Protein AF-A0ABD5T0I8-F1 (afdb_monomer_lite)

Organism: NCBI:txid1526114

Radius of gyration: 20.48 Å; chains: 1; bounding box: 63×54×48 Å

Structure (mmCIF, N/CA/C/O backbone):
data_AF-A0ABD5T0I8-F1
#
_entry.id   AF-A0ABD5T0I8-F1
#
loop_
_atom_site.group_PDB
_atom_site.id
_atom_site.type_symbol
_atom_site.label_atom_id
_atom_site.label_alt_id
_atom_site.label_comp_id
_atom_site.label_asym_id
_atom_site.label_entity_id
_atom_site.label_seq_id
_atom_site.pdbx_PDB_ins_code
_atom_site.Cartn_x
_atom_site.Cartn_y
_atom_site.Cartn_z
_atom_site.occupancy
_atom_site.B_iso_or_equiv
_atom_site.auth_seq_id
_atom_site.auth_comp_id
_atom_site.auth_asym_id
_atom_site.auth_atom_id
_atom_site.pdbx_PDB_model_num
ATOM 1 N N . MET A 1 1 ? -43.341 36.971 17.479 1.00 42.66 1 MET A N 1
ATOM 2 C CA . MET A 1 1 ? -42.960 37.755 16.291 1.00 42.66 1 MET A CA 1
ATOM 3 C C . MET A 1 1 ? -41.519 37.384 15.977 1.00 42.66 1 MET A C 1
ATOM 5 O O . MET A 1 1 ? -40.641 37.817 16.701 1.00 42.66 1 MET A O 1
ATOM 9 N N . THR A 1 2 ? -41.365 36.463 15.015 1.00 49.91 2 THR A N 1
ATOM 10 C CA . THR A 1 2 ? -40.140 36.030 14.299 1.00 49.91 2 THR A CA 1
ATOM 11 C C . THR A 1 2 ? -38.860 35.771 15.100 1.00 49.91 2 THR A C 1
ATOM 13 O O . THR A 1 2 ? -38.079 36.686 15.334 1.00 49.91 2 THR A O 1
ATOM 16 N N . ASP A 1 3 ? -38.606 34.491 15.381 1.00 51.56 3 ASP A N 1
ATOM 17 C CA . ASP A 1 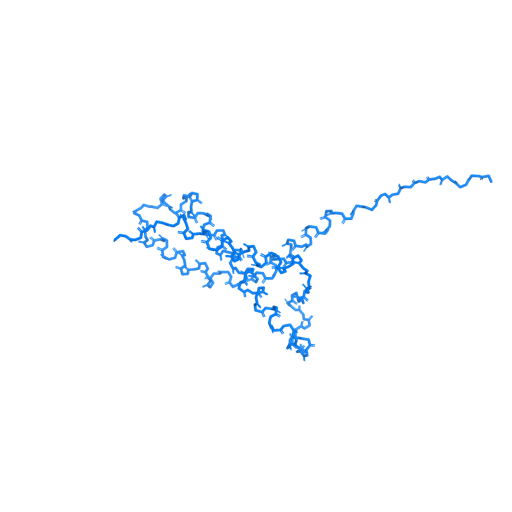3 ? -37.249 33.931 15.342 1.00 51.56 3 ASP A CA 1
ATOM 18 C C . ASP A 1 3 ? -36.945 33.638 13.856 1.00 51.56 3 ASP A C 1
ATOM 20 O O . ASP A 1 3 ? -37.767 32.968 13.216 1.00 51.56 3 ASP A O 1
ATOM 24 N N . PRO A 1 4 ? -35.893 34.210 13.244 1.00 62.50 4 PRO A N 1
ATOM 25 C CA . PRO A 1 4 ? -35.567 33.947 11.856 1.00 62.50 4 PRO A CA 1
ATOM 26 C C . PRO A 1 4 ? -34.798 32.632 11.706 1.00 62.50 4 PRO A C 1
ATOM 28 O O . PRO A 1 4 ? -34.055 32.172 12.567 1.00 62.50 4 PRO A O 1
ATOM 31 N N . ASP A 1 5 ? -35.041 32.067 10.543 1.00 56.22 5 ASP A N 1
ATOM 32 C CA . ASP A 1 5 ? -34.750 30.734 10.072 1.00 56.22 5 ASP A CA 1
ATOM 33 C C . ASP A 1 5 ? -33.262 30.483 9.750 1.00 56.22 5 ASP A C 1
ATOM 35 O O . ASP A 1 5 ? -32.477 31.394 9.483 1.00 56.22 5 ASP A O 1
ATOM 39 N N . THR A 1 6 ? -32.967 29.196 9.573 1.00 51.19 6 THR A N 1
ATOM 40 C CA . THR A 1 6 ? -32.041 28.621 8.583 1.00 51.19 6 THR A CA 1
ATOM 41 C C . THR A 1 6 ? -30.513 28.639 8.759 1.00 51.19 6 THR A C 1
ATOM 43 O O . THR A 1 6 ? -29.799 29.601 8.495 1.00 51.19 6 THR A O 1
ATOM 46 N N . SER A 1 7 ? -30.030 27.397 8.890 1.00 53.19 7 SER A N 1
ATOM 47 C CA . SER A 1 7 ? -28.972 26.765 8.084 1.00 53.19 7 SER A CA 1
ATOM 48 C C . SER A 1 7 ? -27.508 27.104 8.373 1.00 53.19 7 SER A C 1
ATOM 50 O O . SER A 1 7 ? -26.920 28.016 7.803 1.00 53.19 7 SER A O 1
ATOM 52 N N . THR A 1 8 ? -26.850 26.196 9.094 1.00 48.84 8 THR A N 1
ATOM 53 C CA . THR A 1 8 ? -25.471 25.815 8.776 1.00 48.84 8 THR A CA 1
ATOM 54 C C . THR A 1 8 ? -25.432 24.309 8.530 1.00 48.84 8 THR A C 1
ATOM 56 O O . THR A 1 8 ? -25.601 23.476 9.414 1.00 48.84 8 THR A O 1
ATOM 59 N N . VAL A 1 9 ? -25.319 23.973 7.249 1.00 57.00 9 VAL A N 1
ATOM 60 C CA . VAL A 1 9 ? -25.164 22.621 6.705 1.00 57.00 9 VAL A CA 1
ATOM 61 C C . VAL A 1 9 ? -23.965 21.930 7.377 1.00 57.00 9 VAL A C 1
ATOM 63 O O . VAL A 1 9 ? -22.915 22.566 7.493 1.00 57.00 9 VAL A O 1
ATOM 66 N N . PRO A 1 10 ? -24.050 20.652 7.797 1.00 48.38 10 PRO A N 1
ATOM 67 C CA . PRO A 1 10 ? -22.878 19.952 8.303 1.00 48.38 10 PRO A CA 1
ATOM 68 C C . PRO A 1 10 ? -21.909 19.673 7.144 1.00 48.38 10 PRO A C 1
ATOM 70 O O . PRO A 1 10 ? -22.201 18.869 6.258 1.00 48.38 10 PRO A O 1
ATOM 73 N N . ASP A 1 11 ? -20.732 20.305 7.163 1.00 51.69 11 ASP A N 1
ATOM 74 C CA . ASP A 1 11 ? -19.583 19.959 6.310 1.00 51.69 11 ASP A CA 1
ATOM 75 C C . ASP A 1 11 ? -18.948 18.641 6.803 1.00 51.69 11 ASP A C 1
ATOM 77 O O . ASP A 1 11 ? -17.852 18.595 7.354 1.00 51.69 11 ASP A O 1
ATOM 81 N N . GLY A 1 12 ? -19.710 17.547 6.715 1.00 52.94 12 GLY A N 1
ATOM 82 C CA . GLY A 1 12 ? -19.379 16.257 7.331 1.00 52.94 12 GLY A CA 1
ATOM 83 C C . GLY A 1 12 ? -18.606 15.282 6.438 1.00 52.94 12 GLY A C 1
ATOM 84 O O . GLY A 1 12 ? -18.243 14.202 6.891 1.00 52.94 12 GLY A O 1
ATOM 85 N N . SER A 1 13 ? -18.357 15.616 5.166 1.00 59.28 13 SER A N 1
ATOM 86 C CA . SER A 1 13 ? -17.833 14.640 4.189 1.00 59.28 13 SER A CA 1
ATOM 87 C C . SER A 1 13 ? -16.324 14.738 3.932 1.00 59.28 13 SER A C 1
ATOM 89 O O . SER A 1 13 ? -15.679 13.714 3.708 1.00 59.28 13 SER A O 1
ATOM 91 N N . ARG A 1 14 ? -15.718 15.935 3.993 1.00 56.56 14 ARG A N 1
ATOM 92 C CA . ARG A 1 14 ? -14.262 16.097 3.769 1.00 56.56 14 ARG A CA 1
ATOM 93 C C . ARG A 1 14 ? -13.415 15.665 4.963 1.00 56.56 14 ARG A C 1
ATOM 95 O O . ARG A 1 14 ? -12.317 15.144 4.755 1.00 56.56 14 ARG A O 1
ATOM 102 N N . GLY A 1 15 ? -13.938 15.834 6.179 1.00 63.62 15 GLY A N 1
ATOM 103 C CA . GLY A 1 15 ? -13.318 15.312 7.398 1.00 63.62 15 GLY A CA 1
ATOM 104 C C . GLY A 1 15 ? -13.195 13.789 7.348 1.00 63.62 15 GLY A C 1
ATOM 105 O O . GLY A 1 15 ? -12.097 13.261 7.461 1.00 63.62 15 GLY A O 1
ATOM 106 N N . GLY A 1 16 ? -14.285 13.088 7.010 1.00 81.19 16 GLY A N 1
ATOM 107 C CA . GLY A 1 16 ? -14.318 11.621 7.003 1.00 81.19 16 GLY A CA 1
ATOM 108 C C . GLY A 1 16 ? -13.292 10.957 6.076 1.00 81.19 16 GLY A C 1
ATOM 109 O O . GLY A 1 16 ? -12.565 10.066 6.509 1.00 81.19 16 GLY A O 1
ATOM 110 N N . VAL A 1 17 ? -13.186 11.396 4.814 1.00 84.88 17 VAL A N 1
ATOM 111 C CA . VAL A 1 17 ? -12.243 10.785 3.853 1.00 84.88 17 VAL A CA 1
ATOM 112 C C . VAL A 1 17 ? -10.791 11.096 4.216 1.00 84.88 17 VAL A C 1
ATOM 114 O O . VAL A 1 17 ? -9.941 10.210 4.168 1.00 84.88 17 VAL A O 1
ATOM 117 N N . THR A 1 18 ? -10.497 12.340 4.600 1.00 87.88 18 THR A N 1
ATOM 118 C CA . THR A 1 18 ? -9.133 12.747 4.970 1.00 87.88 18 THR A CA 1
ATOM 119 C C . THR A 1 18 ? -8.669 12.015 6.227 1.00 87.88 18 THR A C 1
ATOM 121 O O . THR A 1 18 ? -7.548 11.507 6.265 1.00 87.88 18 THR A O 1
ATOM 124 N N . ASP A 1 19 ? -9.545 11.889 7.224 1.00 87.62 19 ASP A N 1
ATOM 125 C CA . ASP A 1 19 ? -9.267 11.146 8.452 1.00 87.62 19 ASP A CA 1
ATOM 126 C C . ASP A 1 19 ? -9.064 9.655 8.176 1.00 87.62 19 ASP A C 1
ATOM 128 O O . ASP A 1 19 ? -8.165 9.040 8.751 1.00 87.62 19 ASP A O 1
ATOM 132 N N . PHE A 1 20 ? -9.835 9.081 7.249 1.00 87.19 20 PHE A N 1
ATOM 133 C CA . PHE A 1 20 ? -9.667 7.695 6.820 1.00 87.19 20 PHE A CA 1
ATOM 134 C C . PHE A 1 20 ? -8.329 7.463 6.105 1.00 87.19 20 PHE A C 1
ATOM 136 O O . PHE A 1 20 ? -7.602 6.529 6.439 1.00 87.19 20 PHE A O 1
ATOM 143 N N . LEU A 1 21 ? -7.949 8.331 5.164 1.00 89.94 21 LEU A N 1
ATOM 144 C CA . LEU A 1 21 ? -6.652 8.237 4.484 1.00 89.94 21 LEU A CA 1
ATOM 145 C C . LEU A 1 21 ? -5.487 8.416 5.463 1.00 89.94 21 LEU A C 1
ATOM 147 O O . LEU A 1 21 ? -4.500 7.682 5.400 1.00 89.94 21 LEU A O 1
ATOM 151 N N . ARG A 1 22 ? -5.612 9.357 6.406 1.00 90.06 22 ARG A N 1
ATOM 152 C CA . ARG A 1 22 ? -4.635 9.552 7.481 1.00 90.06 22 ARG A CA 1
ATOM 153 C C . ARG A 1 22 ? -4.529 8.311 8.362 1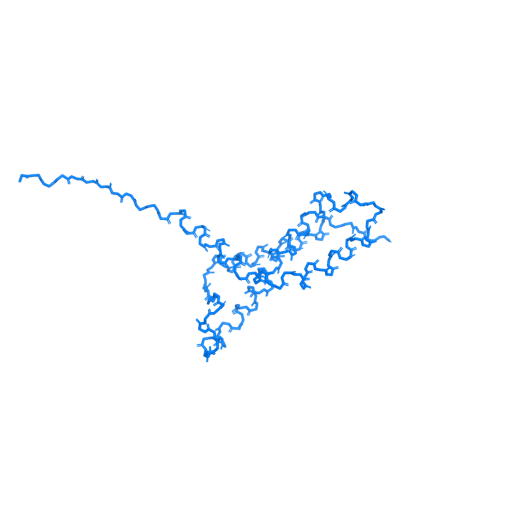.00 90.06 22 ARG A C 1
ATOM 155 O O . ARG A 1 22 ? -3.421 7.925 8.727 1.00 90.06 22 ARG A O 1
ATOM 162 N N . TYR A 1 23 ? -5.657 7.679 8.675 1.00 89.00 23 TYR A N 1
ATOM 163 C CA . TYR A 1 23 ? -5.693 6.424 9.414 1.00 89.00 23 TYR A CA 1
ATOM 164 C C . TYR A 1 23 ? -4.968 5.304 8.659 1.00 89.00 23 TYR A C 1
ATOM 166 O O . TYR A 1 23 ? -4.081 4.686 9.238 1.00 89.00 23 TYR A O 1
ATOM 174 N N . LEU A 1 24 ? -5.251 5.093 7.367 1.00 90.00 24 LEU A N 1
ATOM 175 C CA . LEU A 1 24 ? -4.555 4.083 6.556 1.00 90.00 24 LEU A CA 1
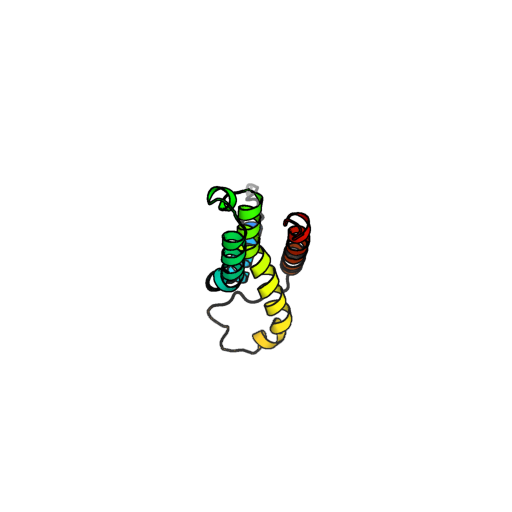ATOM 176 C C . LEU A 1 24 ? -3.045 4.338 6.477 1.00 90.00 24 LEU A C 1
ATOM 178 O O . LEU A 1 24 ? -2.250 3.401 6.538 1.00 90.00 24 LEU A O 1
AT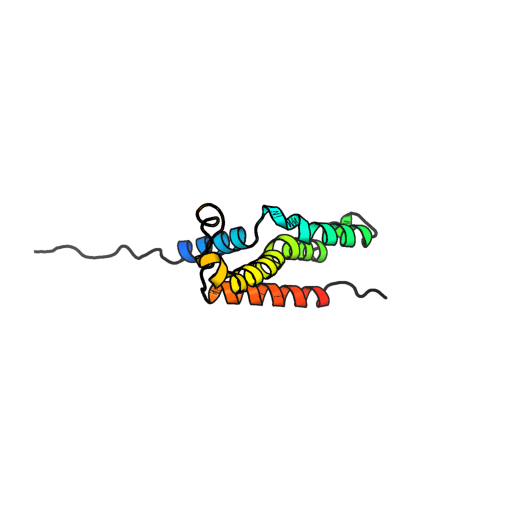OM 182 N N . LEU A 1 25 ? -2.631 5.606 6.392 1.00 90.69 25 LEU A N 1
ATOM 183 C CA . LEU A 1 25 ? -1.216 5.965 6.402 1.00 90.69 25 LEU A CA 1
ATOM 184 C C . LEU A 1 25 ? -0.547 5.575 7.726 1.00 90.69 25 LEU A C 1
ATOM 186 O O . LEU A 1 25 ? 0.547 5.014 7.713 1.00 90.69 25 LEU A O 1
ATOM 190 N N . VAL A 1 26 ? -1.199 5.823 8.864 1.00 90.56 26 VAL A N 1
ATOM 191 C CA . VAL A 1 26 ? -0.701 5.403 10.183 1.00 90.56 26 VAL A CA 1
ATOM 192 C C . VAL A 1 26 ? -0.699 3.876 10.312 1.00 90.56 26 VAL A C 1
ATOM 194 O O . VAL A 1 26 ? 0.306 3.318 10.752 1.00 90.56 26 VAL A O 1
ATOM 197 N N . LEU A 1 27 ? -1.767 3.207 9.862 1.00 89.31 27 LEU A N 1
ATOM 198 C CA . LEU A 1 27 ? -1.906 1.746 9.844 1.00 89.31 27 LEU A CA 1
ATOM 199 C C . LEU A 1 27 ? -0.787 1.075 9.038 1.00 89.31 27 LEU A C 1
ATOM 201 O O . LEU A 1 27 ? -0.274 0.041 9.442 1.00 89.31 27 LEU A O 1
ATOM 205 N N . SER A 1 28 ? -0.339 1.696 7.943 1.00 91.19 28 SER A N 1
ATOM 206 C CA . SER A 1 28 ? 0.781 1.195 7.131 1.00 91.19 28 SER A CA 1
ATOM 207 C C . SER A 1 28 ? 2.146 1.230 7.843 1.00 91.19 28 SER A C 1
ATOM 209 O O . SER A 1 28 ? 3.141 0.787 7.278 1.00 91.19 28 SER A O 1
ATOM 211 N N . ARG A 1 29 ? 2.215 1.786 9.062 1.00 90.88 29 ARG A N 1
ATOM 212 C CA . ARG A 1 29 ? 3.413 1.932 9.902 1.00 90.88 29 ARG A CA 1
ATOM 213 C C . ARG A 1 29 ? 4.628 2.482 9.123 1.00 90.88 29 ARG A C 1
ATOM 215 O O . ARG A 1 29 ? 5.603 1.757 8.920 1.00 90.88 29 ARG A O 1
ATOM 222 N N . PRO A 1 30 ? 4.655 3.788 8.777 1.00 90.50 30 PRO A N 1
ATOM 223 C CA . PRO A 1 30 ? 5.659 4.390 7.882 1.00 90.50 30 PRO A CA 1
ATOM 224 C C . PRO A 1 30 ? 7.126 4.128 8.224 1.00 90.50 30 PRO A C 1
ATOM 226 O O . PRO A 1 30 ? 7.991 4.104 7.354 1.00 90.50 30 PRO A O 1
ATOM 229 N N . ARG A 1 31 ? 7.415 3.887 9.504 1.00 91.69 31 ARG A N 1
ATOM 230 C CA . ARG A 1 31 ? 8.761 3.573 9.999 1.00 91.69 31 ARG A CA 1
ATOM 231 C C . ARG A 1 31 ? 9.296 2.239 9.469 1.00 91.69 31 ARG A C 1
ATOM 233 O O . ARG A 1 31 ? 10.508 2.068 9.413 1.00 91.69 31 ARG A O 1
ATOM 240 N N . PHE A 1 32 ? 8.414 1.316 9.093 1.00 91.94 32 PHE A N 1
ATOM 241 C CA . PHE A 1 32 ? 8.764 -0.031 8.652 1.00 91.94 32 PHE A CA 1
ATOM 242 C C . PHE A 1 32 ? 8.641 -0.236 7.140 1.00 91.94 32 PHE A C 1
ATOM 244 O O . PHE A 1 32 ? 9.002 -1.303 6.660 1.00 91.94 32 PHE A O 1
ATOM 251 N N . TRP A 1 33 ? 8.223 0.772 6.365 1.00 94.31 33 TRP A N 1
ATOM 252 C CA . TRP A 1 33 ? 8.039 0.639 4.912 1.00 94.31 33 TRP A CA 1
ATOM 253 C C . TRP A 1 33 ? 9.248 0.039 4.188 1.00 94.31 33 TRP A C 1
ATOM 255 O O . TRP A 1 33 ? 9.096 -0.784 3.288 1.00 94.31 33 TRP A O 1
ATOM 265 N N . LEU A 1 34 ? 10.459 0.409 4.611 1.00 94.12 34 LEU A N 1
ATOM 266 C CA . LEU A 1 34 ? 11.701 -0.060 3.996 1.00 94.12 34 LEU A CA 1
ATOM 267 C C . LEU A 1 34 ? 11.986 -1.549 4.227 1.00 94.12 34 LEU A C 1
ATOM 269 O O . LEU A 1 34 ? 12.772 -2.119 3.478 1.00 94.12 34 LEU A O 1
ATOM 273 N N . TYR A 1 35 ? 11.344 -2.198 5.201 1.00 93.38 35 TYR A N 1
ATOM 274 C CA . TYR A 1 35 ? 11.490 -3.643 5.405 1.00 93.38 35 TYR A CA 1
ATOM 275 C C . TYR A 1 35 ? 10.884 -4.419 4.236 1.00 93.38 35 TYR A C 1
ATOM 277 O O . TYR A 1 35 ? 11.416 -5.454 3.845 1.00 93.38 35 TYR A O 1
ATOM 285 N N . LEU A 1 36 ? 9.804 -3.890 3.653 1.00 92.94 36 LEU A N 1
ATOM 286 C CA . LEU A 1 36 ? 9.144 -4.481 2.498 1.00 92.94 36 LEU A CA 1
ATOM 287 C C . LEU A 1 36 ? 9.648 -3.882 1.177 1.00 92.94 36 LEU A C 1
ATOM 289 O O . LEU A 1 36 ? 9.974 -4.614 0.247 1.00 92.94 36 LEU A O 1
ATOM 293 N N . ALA A 1 37 ? 9.764 -2.555 1.100 1.00 93.00 37 ALA A N 1
ATOM 294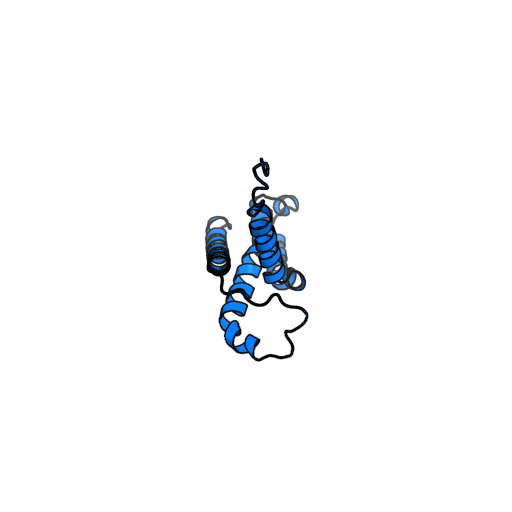 C CA . ALA A 1 37 ? 10.206 -1.870 -0.112 1.00 93.00 37 ALA A CA 1
ATOM 295 C C . ALA A 1 37 ? 11.704 -2.066 -0.405 1.00 93.00 37 ALA A C 1
ATOM 297 O O . ALA A 1 37 ? 12.098 -2.069 -1.567 1.00 93.00 37 ALA A O 1
ATOM 298 N N . GLY A 1 38 ? 12.544 -2.249 0.619 1.00 92.38 38 GLY A N 1
ATOM 299 C CA . GLY A 1 38 ? 13.996 -2.383 0.476 1.00 92.38 38 GLY A CA 1
ATOM 300 C C . GLY A 1 38 ? 14.416 -3.583 -0.380 1.00 92.38 38 GLY A C 1
ATOM 301 O O . GLY A 1 38 ? 15.084 -3.379 -1.393 1.00 92.38 38 GLY A O 1
ATOM 302 N N . PRO A 1 39 ? 14.000 -4.819 -0.043 1.00 93.75 39 PRO A N 1
ATOM 303 C CA . PRO A 1 39 ? 14.302 -5.996 -0.859 1.00 93.75 39 PRO A CA 1
ATOM 304 C C . PRO A 1 39 ? 13.804 -5.873 -2.304 1.00 93.75 39 PRO A C 1
ATOM 306 O O . PRO A 1 39 ? 14.510 -6.258 -3.234 1.00 93.75 39 PRO A O 1
ATOM 309 N N . VAL A 1 40 ? 12.621 -5.284 -2.507 1.00 91.31 40 VAL A N 1
ATOM 310 C CA . VAL A 1 40 ? 12.072 -5.047 -3.850 1.00 91.31 40 VAL A CA 1
ATOM 311 C C . VAL A 1 40 ? 12.922 -4.042 -4.620 1.00 91.31 40 VAL A C 1
ATOM 313 O O . VAL A 1 40 ? 13.255 -4.294 -5.773 1.00 91.31 40 VAL A O 1
ATOM 316 N N . ALA A 1 41 ? 13.317 -2.933 -3.994 1.00 91.69 41 ALA A N 1
ATOM 317 C CA . ALA A 1 41 ? 14.176 -1.935 -4.622 1.00 91.69 41 ALA A CA 1
ATOM 318 C C . ALA A 1 41 ? 15.522 -2.539 -5.045 1.00 91.69 41 ALA A C 1
ATOM 320 O O . ALA A 1 41 ? 15.996 -2.261 -6.146 1.00 91.69 41 ALA A O 1
ATOM 321 N N . VAL A 1 42 ? 16.108 -3.410 -4.216 1.00 93.88 42 VAL A N 1
ATOM 322 C CA . VAL A 1 42 ? 17.327 -4.155 -4.567 1.00 93.88 42 VAL A CA 1
ATOM 323 C C . VAL A 1 42 ? 17.082 -5.074 -5.765 1.00 93.88 42 VAL A C 1
ATOM 325 O O . VAL A 1 42 ? 17.865 -5.046 -6.709 1.00 93.88 42 VAL A O 1
ATOM 328 N N . GLY A 1 43 ? 15.988 -5.842 -5.769 1.00 91.56 43 GLY A N 1
ATOM 329 C CA . GLY A 1 43 ? 15.645 -6.742 -6.875 1.00 91.56 43 GLY A CA 1
ATOM 330 C C . GLY A 1 43 ? 15.398 -6.012 -8.198 1.00 91.56 43 GLY A C 1
ATOM 331 O O . GLY A 1 43 ? 15.912 -6.425 -9.232 1.00 91.56 43 GLY A O 1
ATOM 332 N N . VAL A 1 44 ? 14.675 -4.891 -8.162 1.00 90.19 44 VAL A N 1
ATOM 333 C CA . VAL A 1 44 ? 14.460 -4.032 -9.335 1.00 90.19 44 VAL A CA 1
ATOM 334 C C . VAL A 1 44 ? 15.785 -3.466 -9.832 1.00 90.19 44 VAL A C 1
ATOM 336 O O . VAL A 1 44 ? 16.077 -3.564 -11.016 1.00 90.19 44 VAL A O 1
ATOM 339 N N . THR A 1 45 ? 16.610 -2.919 -8.936 1.00 91.88 45 THR A N 1
ATOM 340 C CA . THR A 1 45 ? 17.907 -2.335 -9.312 1.00 91.88 45 THR A CA 1
ATOM 341 C C . THR A 1 45 ? 18.852 -3.379 -9.901 1.00 91.88 45 THR A C 1
ATOM 343 O O . THR A 1 45 ? 19.622 -3.073 -10.802 1.00 91.88 45 THR A O 1
ATOM 346 N N . TYR A 1 46 ? 18.782 -4.618 -9.419 1.00 91.12 46 TYR A N 1
ATOM 347 C CA . TYR A 1 46 ? 19.530 -5.733 -9.988 1.00 91.12 46 TYR A CA 1
ATOM 348 C C . TYR A 1 46 ? 19.025 -6.140 -11.384 1.00 91.12 46 TYR A C 1
ATOM 350 O O . TYR A 1 46 ? 19.810 -6.615 -12.198 1.00 91.12 46 TYR A O 1
ATOM 358 N N . GLY A 1 47 ? 17.726 -5.983 -11.654 1.00 88.06 47 GLY A N 1
ATOM 359 C CA . GLY A 1 47 ? 17.090 -6.427 -12.896 1.00 88.06 47 GLY A CA 1
ATOM 360 C C . GLY A 1 47 ? 17.100 -5.420 -14.049 1.00 88.06 47 GLY A C 1
ATOM 361 O O . GLY A 1 47 ? 16.775 -5.810 -15.167 1.00 88.06 47 GLY A O 1
ATOM 362 N N . VAL A 1 48 ? 17.435 -4.153 -13.801 1.00 90.56 48 VAL A N 1
ATOM 363 C CA . VAL A 1 48 ? 17.493 -3.115 -14.846 1.00 90.56 48 VAL A CA 1
ATOM 364 C C . VAL A 1 48 ? 18.842 -3.110 -15.565 1.00 90.56 48 VAL A C 1
ATOM 366 O O . VAL A 1 48 ? 19.880 -3.336 -14.942 1.00 90.56 48 VAL A O 1
ATOM 369 N N . ALA A 1 49 ? 18.842 -2.819 -16.870 1.00 89.50 49 ALA A N 1
ATOM 370 C CA . ALA A 1 49 ? 20.077 -2.647 -17.638 1.00 89.50 49 ALA A CA 1
ATOM 371 C C . ALA A 1 49 ? 20.601 -1.204 -17.551 1.00 89.50 49 ALA A C 1
ATOM 373 O O . ALA A 1 49 ? 21.812 -0.988 -17.512 1.00 89.50 49 ALA A O 1
ATOM 374 N N . ASP A 1 50 ? 19.688 -0.233 -17.450 1.00 91.06 50 ASP A N 1
ATOM 375 C CA . ASP A 1 50 ? 19.991 1.193 -17.361 1.00 91.06 50 ASP A CA 1
ATOM 376 C C . ASP A 1 50 ? 19.304 1.888 -16.174 1.00 91.06 50 ASP A C 1
ATOM 378 O O . ASP A 1 50 ? 18.189 1.564 -15.763 1.00 91.06 50 ASP A O 1
ATOM 382 N N . VAL A 1 51 ? 19.937 2.946 -15.653 1.00 91.19 51 VAL A N 1
ATOM 383 C CA . VAL A 1 51 ? 19.401 3.755 -14.536 1.00 91.19 51 VAL A CA 1
ATOM 384 C C . VAL A 1 51 ? 18.058 4.411 -14.886 1.00 91.19 51 VAL A C 1
ATOM 386 O O . VAL A 1 51 ? 17.224 4.626 -14.008 1.00 91.19 51 VAL A O 1
ATOM 389 N N . SER A 1 52 ? 17.818 4.719 -16.163 1.00 89.88 52 SER A N 1
ATOM 390 C CA . SER A 1 52 ? 16.549 5.289 -16.632 1.00 89.88 52 SER A CA 1
ATOM 391 C C . SER A 1 52 ? 15.359 4.348 -16.402 1.00 89.88 52 SER A C 1
ATOM 393 O O . SER A 1 52 ? 14.242 4.820 -16.184 1.00 89.88 52 SER A O 1
ATOM 395 N N . GLU A 1 53 ? 15.585 3.032 -16.370 1.00 89.50 53 GLU A N 1
ATOM 396 C CA . GLU A 1 53 ? 14.536 2.032 -16.156 1.00 89.50 53 GLU A CA 1
ATOM 397 C C . GLU A 1 53 ? 13.981 2.040 -14.720 1.00 89.50 53 GLU A C 1
ATOM 399 O O . GLU A 1 53 ? 12.829 1.653 -14.481 1.00 89.50 53 GLU A O 1
ATOM 404 N N . LEU A 1 54 ? 14.754 2.575 -13.763 1.00 90.38 54 LEU A N 1
ATOM 405 C CA . LEU A 1 54 ? 14.315 2.775 -12.377 1.00 90.38 54 LEU A CA 1
ATOM 406 C C . LEU A 1 54 ? 13.145 3.760 -12.266 1.00 90.38 54 LEU A C 1
ATOM 408 O O . LEU A 1 54 ? 12.393 3.721 -11.296 1.00 90.38 54 LEU A O 1
ATOM 412 N N . PHE A 1 55 ? 12.972 4.635 -13.255 1.00 92.44 55 PHE A N 1
ATOM 413 C CA . PHE A 1 55 ? 11.950 5.682 -13.243 1.00 92.44 55 PHE A CA 1
ATOM 414 C C . PHE A 1 55 ? 10.828 5.428 -14.254 1.00 92.44 55 PHE A C 1
ATOM 416 O O . PHE A 1 55 ? 10.066 6.335 -14.589 1.00 92.44 55 PHE A O 1
ATOM 423 N N . THR A 1 56 ? 10.695 4.191 -14.737 1.00 91.94 56 THR A N 1
ATOM 424 C CA . THR A 1 56 ? 9.559 3.810 -15.583 1.00 91.94 56 THR A CA 1
ATOM 425 C C . THR A 1 56 ? 8.251 3.837 -14.785 1.00 91.94 56 THR A C 1
ATOM 427 O O . THR A 1 56 ? 8.259 3.617 -13.569 1.00 91.94 56 THR A O 1
ATOM 430 N N . PRO A 1 57 ? 7.094 4.036 -15.446 1.00 92.06 57 PRO A N 1
ATOM 431 C CA . PRO A 1 57 ? 5.795 3.984 -14.777 1.00 92.06 57 PRO A CA 1
ATOM 432 C C . PRO A 1 57 ? 5.570 2.689 -13.987 1.00 92.06 57 PRO A C 1
ATOM 434 O O . PRO A 1 57 ? 4.969 2.725 -12.917 1.00 92.06 57 PRO A O 1
ATOM 437 N N . VAL A 1 58 ? 6.086 1.558 -14.483 1.00 90.06 58 VAL A N 1
ATOM 438 C CA . VAL A 1 58 ? 5.981 0.252 -13.817 1.00 90.06 58 VAL A CA 1
ATOM 439 C C . VAL A 1 58 ? 6.805 0.229 -12.533 1.00 90.06 58 VAL A C 1
ATOM 441 O O . VAL A 1 58 ? 6.267 -0.109 -11.480 1.00 90.06 58 VAL A O 1
ATOM 444 N N . THR A 1 59 ? 8.075 0.640 -12.582 1.00 90.44 59 THR A N 1
ATOM 445 C CA . THR A 1 59 ? 8.935 0.676 -11.392 1.00 90.44 59 THR A CA 1
ATOM 446 C C . THR A 1 59 ? 8.396 1.633 -10.331 1.00 90.44 59 THR A C 1
ATOM 448 O O . THR A 1 59 ? 8.345 1.288 -9.151 1.00 90.44 59 THR A O 1
ATOM 451 N N . VAL A 1 60 ? 7.924 2.811 -10.742 1.00 92.50 60 VAL A N 1
ATOM 452 C CA . VAL A 1 60 ? 7.318 3.791 -9.831 1.00 92.50 60 VAL A CA 1
ATOM 453 C C . VAL A 1 60 ? 6.025 3.247 -9.218 1.00 92.50 60 VAL A C 1
ATOM 455 O O . VAL A 1 60 ? 5.807 3.407 -8.016 1.00 92.50 60 VAL A O 1
ATOM 458 N N . ALA A 1 61 ? 5.185 2.563 -10.001 1.00 92.38 61 ALA A N 1
ATOM 459 C CA . ALA A 1 61 ? 3.971 1.929 -9.493 1.00 92.38 61 ALA A CA 1
ATOM 460 C C . ALA A 1 61 ? 4.284 0.810 -8.487 1.00 92.38 61 ALA A C 1
ATOM 462 O O . ALA A 1 61 ? 3.643 0.742 -7.438 1.00 92.38 61 ALA A O 1
ATOM 463 N N . LEU A 1 62 ? 5.294 -0.022 -8.761 1.00 92.06 62 LEU A N 1
ATOM 464 C CA . LEU A 1 62 ? 5.765 -1.052 -7.833 1.00 92.06 62 LEU A CA 1
ATOM 465 C C . LEU A 1 62 ? 6.289 -0.429 -6.536 1.00 92.06 62 LEU A C 1
ATOM 467 O O . LEU A 1 62 ? 5.875 -0.839 -5.454 1.00 92.06 62 LEU A O 1
ATOM 471 N N . ALA A 1 63 ? 7.134 0.601 -6.624 1.00 93.44 63 ALA A N 1
ATOM 472 C CA . ALA A 1 63 ? 7.625 1.317 -5.450 1.00 93.44 63 ALA A CA 1
ATOM 473 C C . ALA A 1 63 ? 6.467 1.904 -4.626 1.00 93.44 63 ALA A C 1
ATOM 475 O O . ALA A 1 63 ? 6.402 1.699 -3.415 1.00 93.44 63 ALA A O 1
ATOM 476 N N . GLY A 1 64 ? 5.508 2.565 -5.280 1.00 94.56 64 GLY A N 1
ATOM 477 C CA . GLY A 1 64 ? 4.309 3.092 -4.629 1.00 94.56 64 GLY A CA 1
ATOM 478 C C . GLY A 1 64 ? 3.492 2.003 -3.930 1.00 94.56 64 GLY A C 1
ATOM 479 O O . GLY A 1 64 ? 3.091 2.182 -2.779 1.00 94.56 64 GLY A O 1
ATOM 480 N N . TYR A 1 65 ? 3.303 0.855 -4.588 1.00 94.75 65 TYR A N 1
ATOM 481 C CA . TYR A 1 65 ? 2.601 -0.300 -4.032 1.00 94.75 65 TYR A CA 1
ATOM 482 C C . TYR A 1 65 ? 3.294 -0.861 -2.781 1.00 94.75 65 TYR A C 1
ATOM 484 O O . TYR A 1 65 ? 2.648 -1.042 -1.748 1.00 94.75 65 TYR A O 1
ATOM 492 N N . PHE A 1 66 ? 4.606 -1.098 -2.842 1.00 94.69 66 PHE A N 1
ATOM 493 C CA . PHE A 1 66 ? 5.356 -1.684 -1.727 1.00 94.69 66 PHE A CA 1
ATOM 494 C C . PHE A 1 66 ? 5.611 -0.714 -0.570 1.00 94.69 66 PHE A C 1
ATOM 496 O O . PHE A 1 66 ? 5.884 -1.161 0.543 1.00 94.69 66 PHE A O 1
ATOM 503 N N . LEU A 1 67 ? 5.490 0.595 -0.800 1.00 94.38 67 LEU A N 1
ATOM 504 C CA . LEU A 1 67 ? 5.553 1.595 0.262 1.00 94.38 67 LEU A CA 1
ATOM 505 C C . LEU A 1 67 ? 4.243 1.687 1.041 1.00 94.38 67 LEU A C 1
ATOM 507 O O . LEU A 1 67 ? 4.285 1.655 2.265 1.00 94.38 67 LEU A O 1
ATOM 511 N N . VAL A 1 68 ? 3.085 1.783 0.380 1.00 94.88 68 VAL A N 1
ATOM 512 C CA . VAL A 1 68 ? 1.825 2.074 1.090 1.00 94.88 68 VAL A CA 1
ATOM 513 C C . VAL A 1 68 ? 0.828 0.910 1.044 1.00 94.88 68 VAL A C 1
ATOM 515 O O . VAL A 1 68 ? 0.638 0.295 2.096 1.00 94.88 68 VAL A O 1
ATOM 518 N N . PRO A 1 69 ? 0.207 0.542 -0.098 1.00 95.75 69 PRO A N 1
ATOM 519 C CA . PRO A 1 69 ? -0.789 -0.531 -0.138 1.00 95.75 69 PRO A CA 1
ATOM 520 C C . PRO A 1 69 ? -0.317 -1.851 0.470 1.00 95.75 69 PRO A C 1
ATOM 522 O O . PRO A 1 69 ? -1.028 -2.439 1.275 1.00 95.75 69 PRO A O 1
ATOM 525 N N . ALA A 1 70 ? 0.893 -2.306 0.149 1.00 95.50 70 ALA A N 1
ATOM 526 C CA . ALA A 1 70 ? 1.381 -3.590 0.635 1.00 95.50 70 ALA A CA 1
ATOM 527 C C . ALA A 1 70 ? 1.561 -3.604 2.165 1.00 95.50 70 ALA A C 1
ATOM 529 O O . ALA A 1 70 ? 1.269 -4.609 2.810 1.00 95.50 70 ALA A O 1
ATOM 530 N N . ASN A 1 71 ? 1.963 -2.473 2.756 1.00 96.44 71 ASN A N 1
ATOM 531 C CA . ASN A 1 71 ? 2.040 -2.330 4.209 1.00 96.44 71 ASN A CA 1
ATOM 532 C C . ASN A 1 71 ? 0.650 -2.197 4.849 1.00 96.44 71 ASN A C 1
ATOM 534 O O . ASN A 1 71 ? 0.431 -2.746 5.923 1.00 96.44 71 ASN A O 1
ATOM 538 N N . VAL A 1 72 ? -0.310 -1.535 4.188 1.00 94.38 72 VAL A N 1
ATOM 539 C CA . VAL A 1 72 ? -1.721 -1.536 4.626 1.00 94.38 72 VAL A CA 1
ATOM 540 C C . VAL A 1 72 ? -2.281 -2.956 4.636 1.00 94.38 72 VAL A C 1
ATOM 542 O O . VAL A 1 72 ? -2.952 -3.330 5.589 1.00 94.38 72 VAL A O 1
ATOM 545 N N . TYR A 1 73 ? -1.987 -3.761 3.613 1.00 95.00 73 TYR A N 1
ATOM 546 C CA . TYR A 1 73 ? -2.388 -5.163 3.578 1.00 95.00 73 TYR A CA 1
ATOM 547 C C . TYR A 1 73 ? -1.739 -5.957 4.718 1.00 95.00 73 TYR A C 1
ATOM 549 O O . TYR A 1 73 ? -2.445 -6.565 5.517 1.00 95.00 73 TYR A O 1
ATOM 557 N N . LEU A 1 74 ? -0.408 -5.904 4.832 1.00 94.62 74 LEU A N 1
ATOM 558 C CA . LEU A 1 74 ? 0.348 -6.657 5.833 1.00 94.62 74 LEU A CA 1
ATOM 559 C C . LEU A 1 74 ? -0.099 -6.331 7.264 1.00 94.62 74 LEU A C 1
ATOM 561 O O . LEU A 1 74 ? -0.450 -7.234 8.022 1.00 94.62 74 LEU A O 1
ATOM 565 N N . TYR A 1 75 ? -0.104 -5.047 7.630 1.00 91.31 75 TYR A N 1
ATOM 566 C CA . TYR A 1 75 ? -0.446 -4.625 8.987 1.00 91.31 75 TYR A CA 1
ATOM 567 C C . TYR A 1 75 ? -1.947 -4.599 9.239 1.00 91.31 75 TYR A C 1
ATOM 569 O O . TYR A 1 75 ? -2.362 -4.867 10.354 1.00 91.31 75 TYR A O 1
ATOM 577 N N . GLY A 1 76 ? -2.770 -4.342 8.223 1.00 90.81 76 GLY A N 1
ATOM 578 C CA . GLY A 1 76 ? -4.219 -4.417 8.370 1.00 90.81 76 GLY A CA 1
ATOM 579 C C . GLY A 1 76 ? -4.715 -5.843 8.597 1.00 90.81 76 GLY A C 1
ATOM 580 O O . GLY A 1 76 ? -5.628 -6.039 9.389 1.00 90.81 76 GLY A O 1
ATOM 581 N N . VAL A 1 77 ? -4.096 -6.848 7.965 1.00 90.81 77 VAL A N 1
ATOM 582 C CA . VAL A 1 77 ? -4.342 -8.257 8.307 1.00 90.81 77 VAL A CA 1
ATOM 583 C C . VAL A 1 77 ? -3.864 -8.538 9.730 1.00 90.81 77 VAL A C 1
ATOM 585 O O . VAL A 1 77 ? -4.632 -9.078 10.517 1.00 90.81 77 VAL A O 1
ATOM 588 N N . ASN A 1 78 ? -2.637 -8.138 10.075 1.00 90.38 78 ASN A N 1
ATOM 589 C CA . ASN A 1 78 ? -2.080 -8.377 11.408 1.00 90.38 78 ASN A CA 1
ATOM 590 C C . ASN A 1 78 ? -2.971 -7.807 12.524 1.00 90.38 78 ASN A C 1
ATOM 592 O O . ASN A 1 78 ? -3.405 -8.534 13.409 1.00 90.38 78 ASN A O 1
ATOM 596 N N . ASP A 1 79 ? -3.320 -6.525 12.422 1.00 85.81 79 ASP A N 1
ATOM 597 C CA . ASP A 1 79 ? -4.140 -5.822 13.406 1.00 85.81 79 ASP A CA 1
ATOM 598 C C . ASP A 1 79 ? -5.579 -6.383 13.465 1.00 85.81 79 ASP A C 1
ATOM 600 O O . ASP A 1 79 ? -6.202 -6.341 14.522 1.00 85.81 79 ASP A O 1
ATOM 604 N N . ALA A 1 80 ? -6.116 -6.941 12.369 1.00 85.44 80 ALA A N 1
ATOM 605 C CA . ALA A 1 80 ? -7.431 -7.587 12.376 1.00 85.44 80 ALA A CA 1
ATOM 606 C C . ALA A 1 80 ? -7.447 -8.908 13.163 1.00 85.44 80 ALA A C 1
ATOM 608 O O . ALA A 1 80 ? -8.457 -9.225 13.787 1.00 85.44 80 ALA A O 1
ATOM 609 N N . PHE A 1 81 ? -6.355 -9.678 13.121 1.00 84.88 81 PHE A N 1
ATOM 610 C CA . PHE A 1 81 ? -6.239 -10.951 13.842 1.00 84.88 81 PHE A CA 1
ATOM 611 C C . PHE A 1 81 ? -5.746 -10.781 15.286 1.00 84.88 81 PHE A C 1
ATOM 613 O O . PHE A 1 81 ? -6.117 -11.582 16.139 1.00 84.88 81 PHE A O 1
ATOM 620 N N . ASP A 1 82 ? -4.980 -9.727 15.574 1.00 82.69 82 ASP A N 1
ATOM 621 C CA . ASP A 1 82 ? -4.501 -9.408 16.925 1.00 82.69 82 ASP A CA 1
ATOM 622 C C . ASP A 1 82 ? -5.467 -8.503 17.718 1.00 82.69 82 ASP A C 1
ATOM 624 O O . ASP A 1 82 ? -5.212 -8.226 18.890 1.00 82.69 82 ASP A O 1
ATOM 628 N N . ALA A 1 83 ? -6.590 -8.067 17.127 1.00 75.19 83 ALA A N 1
ATOM 629 C CA . ALA A 1 83 ? -7.533 -7.120 17.736 1.00 75.19 83 ALA A CA 1
ATOM 630 C C . ALA A 1 83 ? -7.979 -7.525 19.155 1.00 75.19 83 ALA A C 1
ATOM 632 O O . ALA A 1 83 ? -7.886 -6.717 20.079 1.00 75.19 83 ALA A O 1
ATOM 633 N N . ASP A 1 84 ? -8.387 -8.783 19.346 1.00 69.06 84 ASP A N 1
ATOM 634 C CA . ASP A 1 84 ? -8.853 -9.304 20.641 1.00 69.06 84 ASP A CA 1
ATOM 635 C C . ASP A 1 84 ? -7.726 -9.343 21.693 1.00 69.06 84 ASP A C 1
ATOM 637 O O . ASP A 1 84 ? -7.952 -9.170 22.892 1.00 69.06 84 ASP A O 1
ATOM 641 N N . ILE A 1 85 ? -6.487 -9.569 21.247 1.00 68.75 85 ILE A N 1
ATOM 642 C CA . ILE A 1 85 ? -5.296 -9.645 22.104 1.00 68.75 85 ILE A CA 1
ATOM 643 C C . ILE A 1 85 ? -4.829 -8.235 22.488 1.00 68.75 85 ILE A C 1
ATOM 645 O O . ILE A 1 85 ? -4.365 -7.999 23.607 1.00 68.75 85 ILE A O 1
ATOM 649 N N . ASP A 1 86 ? -4.974 -7.279 21.575 1.00 67.75 86 ASP A N 1
ATOM 650 C CA . ASP A 1 86 ? -4.606 -5.886 21.783 1.00 67.75 86 ASP A CA 1
ATOM 651 C C . ASP A 1 86 ? -5.541 -5.149 22.749 1.00 67.75 86 ASP A C 1
ATOM 653 O O . ASP A 1 86 ? -5.086 -4.227 23.431 1.00 67.75 86 ASP A O 1
ATOM 657 N N . GLU A 1 87 ? -6.810 -5.561 22.872 1.00 64.56 87 GLU A N 1
ATOM 658 C CA . GLU A 1 87 ? -7.764 -4.974 23.828 1.00 64.56 87 GLU A CA 1
ATOM 659 C C . GLU A 1 87 ? -7.311 -5.114 25.289 1.00 64.56 87 GLU A C 1
ATOM 661 O O . GLU A 1 87 ? -7.587 -4.241 26.114 1.00 64.56 87 GLU A O 1
ATOM 666 N N . VAL A 1 88 ? -6.576 -6.181 25.611 1.00 64.25 88 VAL A N 1
ATOM 667 C CA . VAL A 1 88 ? -6.109 -6.476 26.974 1.00 64.25 88 VAL A CA 1
ATOM 668 C C . VAL A 1 88 ? -4.663 -6.046 27.231 1.00 64.25 88 VAL A C 1
ATOM 670 O O . VAL A 1 88 ? -4.155 -6.253 28.333 1.00 64.25 88 VAL A O 1
ATOM 673 N N . ASN A 1 89 ? -3.977 -5.454 26.245 1.00 59.69 89 ASN A N 1
ATOM 674 C CA . ASN A 1 89 ? -2.564 -5.106 26.358 1.00 59.69 89 ASN A CA 1
ATOM 675 C C . ASN A 1 89 ? -2.359 -3.654 26.850 1.00 59.69 89 ASN A C 1
ATOM 677 O O . ASN A 1 89 ? -2.476 -2.710 26.062 1.00 59.69 89 ASN A O 1
ATOM 681 N N . PRO A 1 90 ? -1.940 -3.435 28.115 1.00 57.97 90 PRO A N 1
ATOM 682 C CA . PRO A 1 90 ? -1.737 -2.094 28.672 1.00 57.97 90 PRO A CA 1
ATOM 683 C C . PRO A 1 90 ? -0.601 -1.299 27.999 1.00 57.97 90 PRO A C 1
ATOM 685 O O . PRO A 1 90 ? -0.450 -0.109 28.251 1.00 57.97 90 PRO A O 1
ATOM 688 N N . LYS A 1 91 ? 0.212 -1.917 27.125 1.00 58.50 91 LYS A N 1
ATOM 689 C CA . LYS A 1 91 ? 1.302 -1.243 26.391 1.00 58.50 91 LYS A CA 1
ATOM 690 C C . LYS A 1 91 ? 0.848 -0.494 25.127 1.00 58.50 91 LYS A C 1
ATOM 692 O O . LYS A 1 91 ? 1.681 0.171 24.512 1.00 58.50 91 LYS A O 1
ATOM 697 N N . LYS A 1 92 ? -0.428 -0.583 24.726 1.00 54.75 92 LYS A N 1
ATOM 698 C CA . LYS A 1 92 ? -0.961 0.064 23.508 1.00 54.75 92 LYS A CA 1
ATOM 699 C C . LYS A 1 92 ? -1.708 1.389 23.743 1.00 54.75 92 LYS A C 1
ATOM 701 O O . LYS A 1 92 ? -2.404 1.854 22.845 1.00 54.75 92 LYS A O 1
ATOM 706 N N . GLU A 1 93 ? -1.559 2.043 24.899 1.00 51.91 93 GLU A N 1
ATOM 707 C CA . GLU A 1 93 ? -2.269 3.310 25.165 1.00 51.91 93 GLU A CA 1
ATOM 708 C C . GLU A 1 93 ? -1.779 4.515 24.339 1.00 51.91 93 GLU A C 1
ATOM 710 O O . GLU A 1 93 ? -2.596 5.373 24.020 1.00 51.91 93 GLU A O 1
ATOM 715 N N . ASP A 1 94 ? -0.511 4.564 23.906 1.00 48.41 94 ASP A N 1
ATOM 716 C CA . ASP A 1 94 ? 0.077 5.845 23.471 1.00 48.41 94 ASP A CA 1
ATOM 717 C C . ASP A 1 94 ? 0.478 5.987 21.991 1.00 48.41 94 ASP A C 1
ATOM 719 O O . ASP A 1 94 ? 0.791 7.102 21.568 1.00 48.41 94 ASP A O 1
ATOM 723 N N . ARG A 1 95 ? 0.530 4.926 21.165 1.00 50.91 95 ARG A N 1
ATOM 724 C CA . ARG A 1 95 ? 1.223 5.062 19.858 1.00 50.91 95 ARG A CA 1
ATOM 725 C C . ARG A 1 95 ? 0.711 4.317 18.632 1.00 50.91 95 ARG A C 1
ATOM 727 O O . ARG A 1 95 ? 1.185 4.636 17.542 1.00 50.91 95 ARG A O 1
ATOM 734 N N . GLU A 1 96 ? -0.239 3.400 18.745 1.00 50.16 96 GLU A N 1
ATOM 735 C CA . GLU A 1 96 ? -0.771 2.682 17.580 1.00 50.16 96 GLU A CA 1
ATOM 736 C C . GLU A 1 96 ? -2.268 2.961 17.459 1.00 50.16 96 GLU A C 1
ATOM 738 O O . GLU A 1 96 ? -3.003 2.896 18.443 1.00 50.16 96 GLU A O 1
ATOM 743 N N . ALA A 1 97 ? -2.716 3.365 16.267 1.00 54.72 97 ALA A N 1
ATOM 744 C CA . ALA A 1 97 ? -4.124 3.633 16.023 1.00 54.72 97 ALA A CA 1
ATOM 745 C C . ALA A 1 97 ? -4.912 2.348 16.299 1.00 54.72 97 ALA A C 1
ATOM 747 O O . ALA A 1 97 ? -4.723 1.359 15.597 1.00 54.72 97 ALA A O 1
ATOM 748 N N . ARG A 1 98 ? -5.770 2.355 17.328 1.00 56.78 98 ARG A N 1
ATOM 749 C CA . ARG A 1 98 ? -6.618 1.201 17.650 1.00 56.78 98 ARG A CA 1
ATOM 750 C C . ARG A 1 98 ? -7.383 0.788 16.396 1.00 56.78 98 ARG A C 1
ATOM 752 O O . ARG A 1 98 ? -7.952 1.650 15.718 1.00 56.78 98 ARG A O 1
ATOM 759 N N . TRP A 1 99 ? -7.362 -0.508 16.089 1.00 56.34 99 TRP A N 1
ATOM 760 C CA . TRP A 1 99 ? -8.122 -1.083 14.989 1.00 56.34 99 TRP A CA 1
ATOM 761 C C . TRP A 1 99 ? -9.577 -0.619 15.096 1.00 56.34 99 TRP A C 1
ATOM 763 O O . TRP A 1 99 ? -10.295 -0.951 16.038 1.00 56.34 99 TRP A O 1
ATOM 773 N N . ARG A 1 100 ? -10.012 0.208 14.144 1.00 60.94 100 ARG A N 1
ATOM 774 C CA . ARG A 1 100 ? -11.435 0.460 13.948 1.00 60.94 100 ARG A CA 1
ATOM 775 C C . ARG A 1 100 ? -11.884 -0.688 13.068 1.00 60.94 100 ARG A C 1
ATOM 777 O O . ARG A 1 100 ? -11.548 -0.680 11.889 1.00 60.94 100 ARG A O 1
ATOM 784 N N . GLY A 1 101 ? -12.603 -1.660 13.631 1.00 58.97 101 GLY A N 1
ATOM 785 C CA . GLY A 1 101 ? -13.246 -2.774 12.912 1.00 58.97 101 GLY A CA 1
ATOM 786 C C . GLY A 1 101 ? -14.338 -2.327 11.931 1.00 58.97 101 GLY A C 1
ATOM 787 O O . GLY A 1 101 ? -15.419 -2.903 11.864 1.00 58.97 101 GLY A O 1
ATOM 788 N N . ASP A 1 102 ? -14.070 -1.253 11.200 1.00 72.44 102 ASP A N 1
ATOM 789 C CA . ASP A 1 102 ? -14.911 -0.621 10.214 1.00 72.44 102 ASP A CA 1
ATOM 790 C C . ASP A 1 102 ? -14.767 -1.378 8.889 1.00 72.44 102 ASP A C 1
ATOM 792 O O . ASP A 1 102 ? -13.664 -1.699 8.431 1.00 72.44 102 ASP A O 1
ATOM 796 N N . ARG A 1 103 ? -15.904 -1.651 8.246 1.00 80.69 103 ARG A N 1
ATOM 797 C CA . ARG A 1 103 ? -15.980 -2.353 6.958 1.00 80.69 103 ARG A CA 1
ATOM 798 C C . ARG A 1 103 ? -15.127 -1.674 5.887 1.00 80.69 103 ARG A C 1
ATOM 800 O O . ARG A 1 103 ? -14.625 -2.356 4.998 1.00 80.69 103 ARG A O 1
ATOM 807 N N . LEU A 1 104 ? -14.940 -0.356 5.978 1.00 84.31 104 LEU A N 1
ATOM 808 C CA . LEU A 1 104 ? -14.085 0.398 5.061 1.00 84.31 104 LEU A CA 1
ATOM 809 C C . LEU A 1 104 ? -12.603 0.027 5.187 1.00 84.31 104 LEU A C 1
ATOM 811 O O . LEU A 1 104 ? -11.913 -0.053 4.173 1.00 84.31 104 LEU A O 1
ATOM 815 N N . VAL A 1 105 ? -12.118 -0.245 6.402 1.00 84.88 105 VAL A N 1
ATOM 816 C CA . VAL A 1 105 ? -10.729 -0.672 6.626 1.00 84.88 105 VAL A CA 1
ATOM 817 C C . VAL A 1 105 ? -10.527 -2.071 6.058 1.00 84.88 105 VAL A C 1
ATOM 819 O O . VAL A 1 105 ? -9.597 -2.282 5.286 1.00 84.88 105 VAL A O 1
ATOM 822 N N . ALA A 1 106 ? -11.444 -3.000 6.340 1.00 88.00 106 ALA A N 1
ATOM 823 C CA . ALA A 1 106 ? -11.400 -4.344 5.767 1.00 88.00 106 ALA A CA 1
ATOM 824 C C . ALA A 1 106 ? -11.427 -4.314 4.227 1.00 88.00 106 ALA A C 1
ATOM 826 O O . ALA A 1 106 ? -10.641 -5.005 3.579 1.00 88.00 106 ALA A O 1
ATOM 827 N N . LEU A 1 107 ? -12.273 -3.465 3.629 1.00 91.81 107 LEU A N 1
ATOM 828 C CA . LEU A 1 107 ? -12.310 -3.275 2.178 1.00 91.81 107 LEU A CA 1
ATOM 829 C C . LEU A 1 107 ? -10.982 -2.729 1.641 1.00 91.81 107 LEU A C 1
ATOM 831 O O . LEU A 1 107 ? -10.504 -3.214 0.619 1.00 91.81 107 LEU A O 1
ATOM 835 N N . ALA A 1 108 ? -10.371 -1.755 2.321 1.00 91.62 108 ALA A N 1
ATOM 836 C CA . ALA A 1 108 ? -9.074 -1.207 1.931 1.00 91.62 108 ALA A CA 1
ATOM 837 C C . ALA A 1 108 ? -7.954 -2.258 2.010 1.00 91.62 108 ALA A C 1
ATOM 839 O O . ALA A 1 108 ? -7.127 -2.329 1.103 1.00 91.62 108 ALA A O 1
ATOM 840 N N . VAL A 1 109 ? -7.959 -3.109 3.041 1.00 92.38 109 VAL A N 1
ATOM 841 C CA . VAL A 1 109 ? -7.021 -4.234 3.185 1.00 92.38 109 VAL A CA 1
ATOM 842 C C . VAL A 1 109 ? -7.196 -5.232 2.039 1.00 92.38 109 VAL A C 1
ATOM 844 O O . VAL A 1 109 ? -6.224 -5.568 1.365 1.00 92.38 109 VAL A O 1
ATOM 847 N N . VAL A 1 110 ? -8.429 -5.655 1.745 1.00 94.62 110 VAL A N 1
ATOM 848 C CA . VAL A 1 110 ? -8.707 -6.571 0.624 1.00 94.62 110 VAL A CA 1
ATOM 849 C C . VAL A 1 110 ? -8.307 -5.945 -0.713 1.00 94.62 110 VAL A C 1
ATOM 851 O O . VAL A 1 110 ? -7.643 -6.596 -1.518 1.00 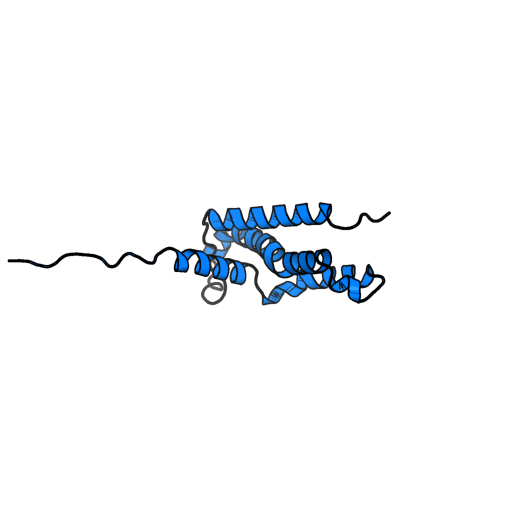94.62 110 VAL A O 1
ATOM 854 N N . ALA A 1 111 ? -8.654 -4.677 -0.945 1.00 94.94 111 ALA A N 1
ATOM 855 C CA . ALA A 1 111 ? -8.286 -3.960 -2.161 1.00 94.94 111 ALA A CA 1
ATOM 856 C C . ALA A 1 111 ? -6.763 -3.879 -2.328 1.00 94.94 111 ALA A C 1
ATOM 858 O O . ALA A 1 111 ? -6.259 -4.125 -3.422 1.00 94.94 111 ALA A O 1
ATOM 859 N N . ALA A 1 112 ? -6.022 -3.610 -1.251 1.00 94.69 112 ALA A N 1
ATOM 860 C CA . ALA A 1 112 ? -4.565 -3.620 -1.270 1.00 94.69 112 ALA A CA 1
ATOM 861 C C . ALA A 1 112 ? -4.001 -5.000 -1.652 1.00 94.69 112 ALA A C 1
ATOM 863 O O . ALA A 1 112 ? -3.114 -5.076 -2.501 1.00 94.69 112 ALA A O 1
ATOM 864 N N . GLY A 1 113 ? -4.565 -6.088 -1.117 1.00 93.88 113 GLY A N 1
ATOM 865 C CA . GLY A 1 113 ? -4.200 -7.451 -1.515 1.00 93.88 113 GLY A CA 1
ATOM 866 C C . GLY A 1 113 ? -4.471 -7.739 -2.998 1.00 93.88 113 GLY A C 1
ATOM 867 O O . GLY A 1 113 ? -3.612 -8.281 -3.693 1.00 93.88 113 GLY A O 1
ATOM 868 N N . VAL A 1 114 ? -5.630 -7.318 -3.520 1.00 95.25 114 VAL A N 1
ATOM 869 C CA . VAL A 1 114 ? -5.984 -7.477 -4.944 1.00 95.25 114 VAL A CA 1
ATOM 870 C C . VAL A 1 114 ? -5.044 -6.681 -5.853 1.00 95.25 114 VAL A C 1
ATOM 872 O O . VAL A 1 114 ? -4.594 -7.208 -6.870 1.00 95.25 114 VAL A O 1
ATOM 875 N N . ILE A 1 115 ? -4.696 -5.444 -5.482 1.00 93.25 115 ILE A N 1
ATOM 876 C CA . ILE A 1 115 ? -3.696 -4.643 -6.209 1.00 93.25 115 ILE A CA 1
ATOM 877 C C . ILE A 1 115 ? -2.349 -5.376 -6.224 1.00 93.25 115 ILE A C 1
ATOM 879 O O . ILE A 1 115 ? -1.689 -5.410 -7.259 1.00 93.25 115 ILE A O 1
ATOM 883 N N . GLY A 1 116 ? -1.977 -6.030 -5.121 1.00 90.12 116 GLY A N 1
ATOM 884 C CA . GLY A 1 116 ? -0.793 -6.882 -5.056 1.00 90.12 116 GLY A CA 1
ATOM 885 C C . GLY A 1 116 ? -0.802 -8.002 -6.077 1.00 90.12 116 GLY A C 1
ATOM 886 O O . GLY A 1 116 ? 0.164 -8.167 -6.815 1.00 90.12 116 GLY A O 1
ATOM 887 N N . ILE A 1 117 ? -1.911 -8.727 -6.191 1.00 90.19 117 ILE A N 1
ATOM 888 C CA . ILE A 1 117 ? -2.064 -9.772 -7.210 1.00 90.19 117 ILE A CA 1
ATOM 889 C C . ILE A 1 117 ? -1.941 -9.174 -8.620 1.00 90.19 117 ILE A C 1
ATOM 891 O O . ILE A 1 117 ? -1.281 -9.753 -9.482 1.00 90.19 117 ILE A O 1
ATOM 895 N N . ALA A 1 118 ? -2.507 -7.988 -8.856 1.00 89.19 118 ALA A N 1
ATOM 896 C CA . ALA A 1 118 ? -2.415 -7.312 -10.148 1.00 89.19 118 ALA A CA 1
ATOM 897 C C . ALA A 1 118 ? -0.971 -6.942 -10.540 1.00 89.19 118 ALA A C 1
ATOM 899 O O . ALA A 1 118 ? -0.670 -6.897 -11.733 1.00 89.19 118 ALA A O 1
ATOM 900 N N . THR A 1 119 ? -0.057 -6.744 -9.578 1.00 86.25 119 THR A N 1
ATOM 901 C CA . THR A 1 119 ? 1.358 -6.468 -9.892 1.00 86.25 119 THR A CA 1
ATOM 902 C C . THR A 1 119 ? 2.018 -7.601 -10.684 1.00 86.25 119 THR A C 1
ATOM 904 O O . THR A 1 119 ? 2.804 -7.326 -11.588 1.00 86.25 119 THR A O 1
ATOM 907 N N . PHE A 1 120 ? 1.620 -8.859 -10.461 1.00 85.44 120 PHE A N 1
ATOM 908 C CA . PHE A 1 120 ? 2.147 -10.011 -11.206 1.00 85.44 120 PHE A CA 1
ATOM 909 C C . PHE A 1 120 ? 1.787 -9.980 -12.697 1.00 85.44 120 PHE A C 1
ATOM 911 O O . PHE A 1 120 ? 2.496 -10.558 -13.519 1.00 85.44 120 PHE A O 1
ATOM 918 N N . ALA A 1 121 ? 0.689 -9.312 -13.063 1.00 84.81 121 ALA A N 1
ATOM 919 C CA . ALA A 1 121 ? 0.270 -9.190 -14.456 1.00 84.81 121 ALA A CA 1
ATOM 920 C C . ALA A 1 121 ? 1.128 -8.187 -15.247 1.00 84.81 121 ALA A C 1
ATOM 922 O O . ALA A 1 121 ? 1.192 -8.279 -16.472 1.00 84.81 121 ALA A O 1
ATOM 923 N N . VAL A 1 122 ? 1.773 -7.240 -14.558 1.00 79.31 122 VAL A N 1
ATOM 924 C CA . VAL A 1 122 ? 2.584 -6.170 -15.164 1.00 79.31 122 VAL A CA 1
ATOM 925 C C . VAL A 1 122 ? 4.087 -6.380 -15.001 1.00 79.31 122 VAL A C 1
ATOM 927 O O . VAL A 1 122 ? 4.865 -5.755 -15.718 1.00 79.31 122 VAL A O 1
ATOM 930 N N . THR A 1 123 ? 4.518 -7.264 -14.098 1.00 76.44 123 THR A N 1
ATOM 931 C CA . THR A 1 123 ? 5.933 -7.624 -13.962 1.00 76.44 123 THR A CA 1
ATOM 932 C C . THR A 1 123 ? 6.412 -8.483 -15.138 1.00 76.44 123 THR A C 1
ATOM 934 O O . THR A 1 123 ? 5.704 -9.419 -15.529 1.00 76.44 123 THR A O 1
ATOM 937 N N . PRO A 1 124 ? 7.614 -8.217 -15.689 1.00 74.56 124 PRO A N 1
ATOM 938 C CA . PRO A 1 124 ? 8.192 -9.029 -16.753 1.00 74.56 124 PRO A CA 1
ATOM 939 C C . PRO A 1 124 ? 8.293 -10.500 -16.345 1.00 74.56 124 PRO A C 1
ATOM 941 O O . PRO A 1 124 ? 8.636 -10.827 -15.208 1.00 74.56 124 PRO A O 1
ATOM 944 N N . ARG A 1 125 ? 8.007 -11.400 -17.287 1.00 73.88 125 ARG A N 1
ATOM 945 C CA . ARG A 1 125 ? 8.177 -12.841 -17.078 1.00 73.88 125 ARG A CA 1
ATOM 946 C C . ARG A 1 125 ? 9.657 -13.166 -17.221 1.00 73.88 125 ARG A C 1
ATOM 948 O O . ARG A 1 125 ? 10.249 -12.826 -18.242 1.00 73.88 125 ARG A O 1
ATOM 955 N N . VAL A 1 126 ? 10.233 -13.816 -16.217 1.00 66.12 126 VAL A N 1
ATOM 956 C CA . VAL A 1 126 ? 11.592 -14.356 -16.321 1.00 66.12 126 VAL A CA 1
ATOM 957 C C . VAL A 1 126 ? 11.533 -15.544 -17.288 1.00 66.12 126 VAL A C 1
ATOM 959 O O . VAL A 1 126 ? 10.717 -16.446 -17.082 1.00 66.12 126 VAL A O 1
ATOM 962 N N . ALA A 1 127 ? 12.310 -15.478 -18.370 1.00 50.44 127 ALA A N 1
ATOM 963 C CA . ALA A 1 127 ? 12.430 -16.515 -19.398 1.00 50.44 127 ALA A CA 1
ATOM 964 C C . ALA A 1 127 ? 13.632 -17.423 -19.124 1.00 50.44 127 ALA A C 1
ATOM 966 O O . ALA A 1 127 ? 14.647 -16.898 -18.610 1.00 50.44 127 ALA A O 1
#

pLDDT: mean 80.62, std 15.87, range [42.66, 96.44]

Secondary structure (DSSP, 8-state):
--PPP-------HHHHHHHHHHHHHHHT-GGGHHHHHHHHHHHHHHH-SSGGGGGSHHHHHHHHHHHTHHHHHHHHHHHHHHHHHHTT-GGGSSSS------HHHHHHHHHHHHHHHHHHHHSPPP-

Foldseek 3Di:
DDPDDDDDDPPPPVCVVVVVVVLQQLLLVQVCLCVQLVVVLVVQVVPDPDPVSCPDPLNVVVSVLSRGLVSLLVSLVVLVVCLVVVVPDPVPPPGHDRDPPDVVSVVSNVVSVVVVVVSVVVDDDDD

Sequence (127 aa):
MTDPDTSTVPDGSRGGVTDFLRYLLVLSRPRFWLYLAGPVAVGVTYGVADVSELFTPVTVALAGYFLVPANVYLYGVNDAFDADIDEVNPKKEDREARWRGDRLVALAVVAAGVIGIATFAVTPRVA